Protein AF-A0A060BPU4-F1 (afdb_monomer)

Secondary structure (DSSP, 8-state):
-HHHHHHHGGGGGG--EEEEE---SSTHHHHHHHHHHHSTTTEEEEEPPP---S---

Nearest PDB structures (foldseek):
  6yny-assembly1_B2  TM=5.372E-01  e=3.460E+00  Tetrahymena thermophila
  5b3j-assembly2_B  TM=5.204E-01  e=6.102E+00  Xenopus laevis

pLDDT: mean 87.34, std 12.55, range [51.03, 96.81]

Structure (mmCIF, N/CA/C/O backbone):
data_AF-A0A060BPU4-F1
#
_entry.id   AF-A0A060BPU4-F1
#
loop_
_atom_site.group_PDB
_atom_site.id
_atom_site.type_symbol
_atom_site.label_atom_id
_atom_site.label_alt_id
_atom_site.label_comp_id
_atom_site.label_asym_id
_atom_site.label_entity_id
_atom_site.label_seq_id
_atom_site.pdbx_PDB_ins_code
_atom_site.Cartn_x
_atom_site.Cartn_y
_atom_site.Cartn_z
_atom_site.occupancy
_atom_site.B_iso_or_equiv
_atom_site.auth_seq_id
_atom_site.auth_comp_id
_atom_site.auth_asym_id
_atom_site.auth_atom_id
_atom_site.pdbx_PDB_model_num
ATOM 1 N N . MET A 1 1 ? 3.917 -7.832 -0.267 1.00 81.94 1 MET A N 1
ATOM 2 C CA . MET A 1 1 ? 3.453 -6.535 0.275 1.00 81.94 1 MET A CA 1
ATOM 3 C C . MET A 1 1 ? 2.249 -6.657 1.218 1.00 81.94 1 MET A C 1
ATOM 5 O O . MET A 1 1 ? 2.349 -6.204 2.352 1.00 81.94 1 MET A O 1
ATOM 9 N N . GLU A 1 2 ? 1.130 -7.274 0.812 1.00 85.50 2 GLU A N 1
ATOM 10 C CA . GLU A 1 2 ? -0.122 -7.259 1.604 1.00 85.50 2 GLU A CA 1
ATOM 11 C C . GLU A 1 2 ? 0.004 -7.758 3.054 1.00 85.50 2 GLU A C 1
ATOM 13 O O . GLU A 1 2 ? -0.594 -7.182 3.963 1.00 85.50 2 GLU A O 1
ATOM 18 N N . VAL A 1 3 ? 0.790 -8.813 3.292 1.00 88.06 3 VAL A N 1
ATOM 19 C CA . VAL A 1 3 ? 1.010 -9.368 4.641 1.00 88.06 3 VAL A CA 1
ATOM 20 C C . VAL A 1 3 ? 1.658 -8.336 5.576 1.00 88.06 3 VAL A C 1
ATOM 22 O O . VAL A 1 3 ? 1.271 -8.227 6.743 1.00 88.06 3 VAL A O 1
ATOM 25 N N . CYS A 1 4 ? 2.587 -7.527 5.059 1.00 88.50 4 CYS A N 1
ATOM 26 C CA . CYS A 1 4 ? 3.227 -6.454 5.819 1.00 88.50 4 CYS A CA 1
ATOM 27 C C . CYS A 1 4 ? 2.219 -5.347 6.150 1.00 88.50 4 CYS A C 1
ATOM 29 O O . CYS A 1 4 ? 2.091 -4.965 7.312 1.00 88.50 4 CYS A O 1
ATOM 31 N N . LEU A 1 5 ? 1.435 -4.901 5.160 1.00 88.88 5 LEU A N 1
ATOM 32 C CA . LEU A 1 5 ? 0.419 -3.858 5.352 1.00 88.88 5 LEU A CA 1
ATOM 33 C C . LEU A 1 5 ? -0.619 -4.255 6.405 1.00 88.88 5 LEU A C 1
ATOM 35 O O . LEU A 1 5 ? -0.946 -3.458 7.277 1.00 88.88 5 LEU A O 1
ATOM 39 N N . ARG A 1 6 ? -1.089 -5.509 6.395 1.00 88.75 6 ARG A N 1
ATOM 40 C CA . ARG A 1 6 ? -2.040 -6.015 7.404 1.00 88.75 6 ARG A CA 1
ATOM 41 C C . ARG A 1 6 ? -1.484 -5.983 8.826 1.00 88.75 6 ARG A C 1
ATOM 43 O O . ARG A 1 6 ? -2.257 -5.848 9.769 1.00 88.75 6 ARG A O 1
ATOM 50 N N . SER A 1 7 ? -0.172 -6.135 8.988 1.00 92.06 7 SER A N 1
ATOM 51 C CA . SER A 1 7 ? 0.468 -6.059 10.302 1.00 92.06 7 SER A CA 1
ATOM 52 C C . SER A 1 7 ? 0.596 -4.613 10.776 1.00 92.06 7 SER A C 1
ATOM 54 O O . SER A 1 7 ? 0.271 -4.332 11.925 1.00 92.06 7 SER A O 1
ATOM 56 N N . LEU A 1 8 ? 0.990 -3.701 9.882 1.00 90.69 8 LEU A N 1
ATOM 57 C CA . LEU A 1 8 ? 1.155 -2.276 10.190 1.00 90.69 8 LEU A CA 1
ATOM 58 C C . LEU A 1 8 ? -0.180 -1.572 10.465 1.00 90.69 8 LEU A C 1
ATOM 60 O O . LEU A 1 8 ? -0.269 -0.783 11.397 1.00 90.69 8 LEU A O 1
ATOM 64 N N . LEU A 1 9 ? -1.242 -1.921 9.731 1.00 91.38 9 LEU A N 1
ATOM 65 C CA . LEU A 1 9 ? -2.584 -1.353 9.921 1.00 91.38 9 LEU A CA 1
ATOM 66 C C . LEU A 1 9 ? -3.155 -1.575 11.332 1.00 91.38 9 LEU A C 1
ATOM 68 O O . LEU A 1 9 ? -4.076 -0.866 11.728 1.00 91.38 9 LEU A O 1
ATOM 72 N N . LYS A 1 10 ? -2.618 -2.525 12.110 1.00 92.94 10 LYS A N 1
ATOM 73 C CA . LYS A 1 10 ? -3.019 -2.728 13.512 1.00 92.94 10 LYS A CA 1
ATOM 74 C C . LYS A 1 10 ? -2.664 -1.544 14.414 1.00 92.94 10 LYS A C 1
ATOM 76 O O . LYS A 1 10 ? -3.282 -1.416 15.463 1.00 92.94 10 LYS A O 1
ATOM 81 N N . GLY A 1 11 ? -1.705 -0.704 14.014 1.00 89.38 11 GLY A N 1
ATOM 82 C CA . GLY A 1 11 ? -1.371 0.535 14.722 1.00 89.38 11 GLY A CA 1
ATOM 83 C C . GLY A 1 11 ? -2.455 1.615 14.622 1.00 89.38 11 GLY A C 1
ATOM 84 O O . GLY A 1 11 ? -2.434 2.563 15.396 1.00 89.38 11 GLY A O 1
ATOM 85 N N . G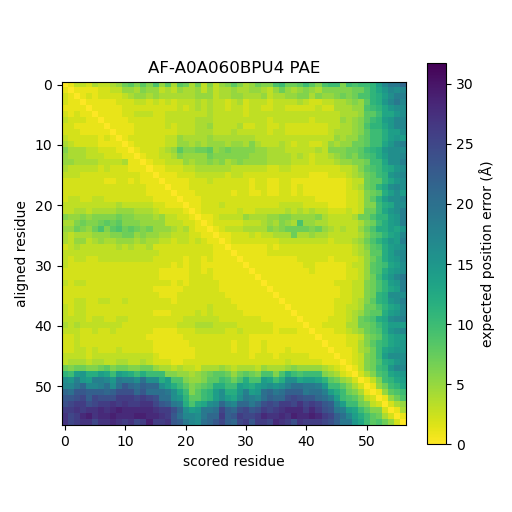LY A 1 12 ? -3.423 1.472 13.707 1.00 91.25 12 GLY A N 1
ATOM 86 C CA . GLY A 1 12 ? -4.537 2.412 13.575 1.00 91.25 12 GLY A CA 1
ATOM 87 C C . GLY A 1 12 ? -4.074 3.845 13.308 1.00 91.25 12 GLY A C 1
ATOM 88 O O . GLY A 1 12 ? -3.202 4.069 12.474 1.00 91.25 12 GLY A O 1
ATOM 89 N N . ASP A 1 13 ? -4.661 4.803 14.025 1.00 89.88 13 ASP A N 1
ATOM 90 C CA . ASP A 1 13 ? -4.376 6.236 13.872 1.00 89.88 13 ASP A CA 1
ATOM 91 C C . ASP A 1 13 ? -3.032 6.670 14.499 1.00 89.88 13 ASP A C 1
ATOM 93 O O . ASP A 1 13 ? -2.632 7.823 14.354 1.00 89.88 13 ASP A O 1
ATOM 97 N N . GLU A 1 14 ? -2.316 5.772 15.189 1.00 93.50 14 GLU A N 1
ATOM 98 C CA . GLU A 1 14 ? -0.988 6.061 15.760 1.00 93.50 14 GLU A CA 1
ATOM 99 C C . GLU A 1 14 ? 0.149 5.893 14.743 1.00 93.50 14 GLU A C 1
ATOM 101 O O . GLU A 1 14 ? 1.309 6.182 15.043 1.00 93.50 14 GLU A O 1
ATOM 106 N N . VAL A 1 15 ? -0.168 5.409 13.539 1.00 92.69 15 VAL A N 1
ATOM 107 C CA . VAL A 1 15 ? 0.810 5.150 12.484 1.00 92.69 15 VAL A CA 1
ATOM 108 C C . VAL A 1 15 ? 0.374 5.774 11.165 1.00 92.69 15 VAL A C 1
ATOM 110 O O . VAL A 1 15 ? -0.802 5.802 10.819 1.00 92.69 15 VAL A O 1
ATOM 113 N N . GLU A 1 16 ? 1.354 6.223 10.388 1.00 95.38 16 GLU A N 1
ATOM 114 C CA . GLU A 1 16 ? 1.183 6.590 8.986 1.00 95.38 16 GLU A CA 1
ATOM 115 C C . GLU A 1 16 ? 2.032 5.641 8.138 1.00 95.38 16 GLU A C 1
ATOM 117 O O . GLU A 1 16 ? 3.194 5.368 8.444 1.00 95.38 16 GLU A O 1
ATOM 122 N N . ILE A 1 17 ? 1.441 5.107 7.075 1.00 95.31 17 ILE A N 1
ATOM 123 C CA . ILE A 1 17 ? 2.063 4.152 6.167 1.00 95.31 17 ILE A CA 1
ATOM 124 C C . ILE A 1 17 ? 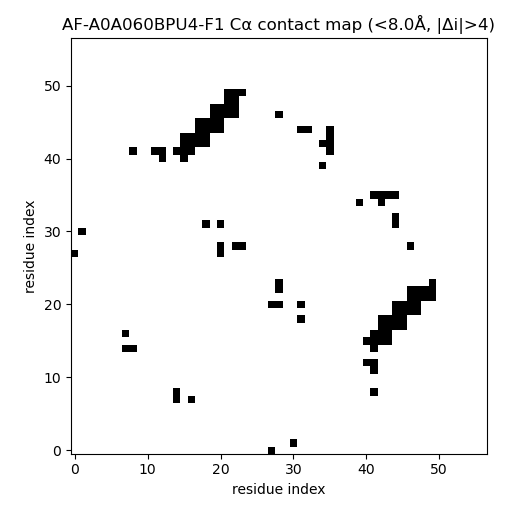2.242 4.843 4.819 1.00 95.31 17 ILE A C 1
ATOM 126 O O . ILE A 1 17 ? 1.277 5.103 4.102 1.00 95.31 17 ILE A O 1
ATOM 130 N N . ILE A 1 18 ? 3.494 5.104 4.456 1.00 95.50 18 ILE A N 1
ATOM 131 C CA . ILE A 1 18 ? 3.853 5.646 3.146 1.00 95.50 18 ILE A CA 1
ATOM 132 C C . ILE A 1 18 ? 4.422 4.505 2.309 1.00 95.50 18 ILE A C 1
ATOM 134 O O . ILE A 1 18 ? 5.472 3.950 2.629 1.00 95.50 18 ILE A O 1
ATOM 138 N N . ILE A 1 19 ? 3.706 4.141 1.250 1.00 94.50 19 ILE A N 1
ATOM 139 C CA . ILE A 1 19 ? 4.134 3.137 0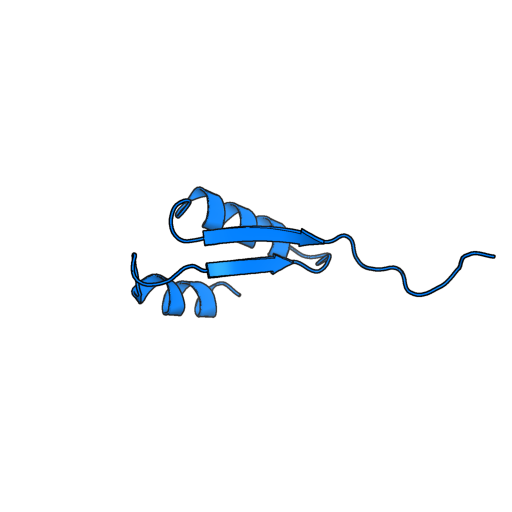.280 1.00 94.50 19 ILE A CA 1
ATOM 140 C C . ILE A 1 19 ? 4.819 3.876 -0.865 1.00 94.50 19 ILE A C 1
ATOM 142 O O . ILE A 1 19 ? 4.190 4.695 -1.532 1.00 94.50 19 ILE A O 1
ATOM 146 N N . VAL A 1 20 ? 6.100 3.590 -1.079 1.00 93.50 20 VAL A N 1
ATOM 147 C CA . VAL A 1 20 ? 6.863 4.099 -2.220 1.00 93.50 20 VAL A CA 1
ATOM 148 C C . VAL A 1 20 ? 7.023 2.958 -3.214 1.00 93.50 20 VAL A C 1
ATOM 150 O O . VAL A 1 20 ? 7.637 1.946 -2.890 1.00 93.50 20 VAL A O 1
ATOM 153 N N . ASP A 1 21 ? 6.430 3.118 -4.389 1.00 92.19 21 ASP A N 1
ATOM 154 C CA . ASP A 1 21 ? 6.574 2.215 -5.527 1.00 92.19 21 ASP A CA 1
ATOM 155 C C . ASP A 1 21 ? 7.608 2.810 -6.490 1.00 92.19 21 ASP A C 1
ATOM 157 O O . ASP A 1 21 ? 7.385 3.882 -7.050 1.00 92.19 21 ASP A O 1
ATOM 161 N N . ASP A 1 22 ? 8.751 2.149 -6.661 1.00 89.31 22 ASP A N 1
ATOM 162 C CA . ASP A 1 22 ? 9.904 2.605 -7.453 1.00 89.31 22 ASP A CA 1
ATOM 163 C C . ASP A 1 22 ? 9.832 2.194 -8.936 1.00 89.31 22 ASP A C 1
ATOM 165 O O . ASP A 1 22 ? 10.842 2.064 -9.635 1.00 89.31 22 ASP A O 1
ATOM 169 N N . GLY A 1 23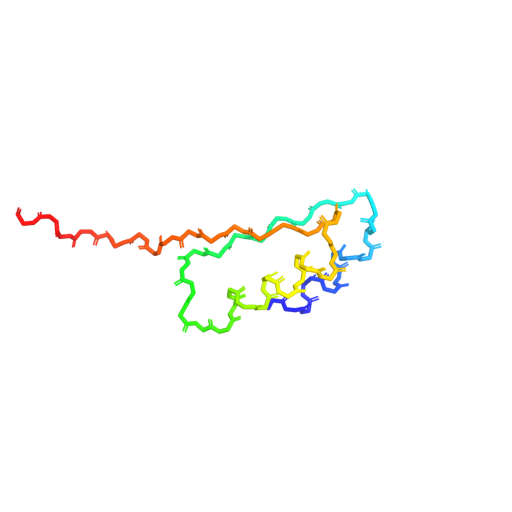 ? 8.607 2.031 -9.432 1.00 86.38 23 GLY A N 1
ATOM 170 C CA . GLY A 1 23 ? 8.321 1.664 -10.811 1.00 86.38 23 GLY A CA 1
ATOM 171 C C . GLY A 1 23 ? 8.231 0.156 -10.986 1.00 86.38 23 GLY A C 1
ATOM 172 O O . GLY A 1 23 ? 8.808 -0.406 -11.921 1.00 86.38 23 GLY A O 1
ATOM 173 N N . SER A 1 24 ? 7.503 -0.500 -10.080 1.00 88.00 24 SER A N 1
ATOM 174 C CA . SER A 1 24 ? 7.163 -1.910 -10.217 1.00 88.00 24 SER A CA 1
ATOM 175 C C . SER A 1 24 ? 6.467 -2.164 -11.557 1.00 88.00 24 SER A C 1
ATOM 177 O O . SER A 1 24 ? 5.616 -1.395 -12.001 1.00 88.00 24 SER A O 1
ATOM 179 N N . THR A 1 25 ? 6.817 -3.273 -12.208 1.00 88.31 25 THR A N 1
ATOM 180 C CA . THR A 1 25 ? 6.191 -3.711 -13.474 1.00 88.31 25 THR A CA 1
ATOM 181 C C . THR A 1 25 ? 5.064 -4.722 -13.258 1.00 88.31 25 THR A C 1
ATOM 183 O O . THR A 1 25 ? 4.434 -5.169 -14.215 1.00 88.31 25 THR A O 1
ATOM 186 N N . ASP A 1 26 ? 4.814 -5.083 -12.000 1.00 90.25 26 ASP A N 1
ATOM 187 C CA . ASP A 1 26 ? 3.753 -5.980 -11.569 1.00 90.25 26 ASP A CA 1
ATOM 188 C C . ASP A 1 26 ? 2.600 -5.207 -10.899 1.00 90.25 26 ASP A C 1
ATOM 190 O O . ASP A 1 26 ? 2.495 -3.983 -10.969 1.00 90.25 26 ASP A O 1
ATOM 194 N N . ASP A 1 27 ? 1.700 -5.934 -10.240 1.00 93.12 27 ASP A N 1
ATOM 195 C CA . ASP A 1 27 ? 0.512 -5.367 -9.599 1.00 93.12 27 ASP A CA 1
ATOM 196 C C . ASP A 1 27 ? 0.803 -4.521 -8.341 1.00 93.12 27 ASP A C 1
ATOM 198 O O . ASP A 1 27 ? -0.136 -4.015 -7.718 1.00 93.12 27 ASP A O 1
ATOM 202 N N . THR A 1 28 ? 2.065 -4.357 -7.931 1.00 92.38 28 THR A N 1
ATOM 203 C CA . THR A 1 28 ? 2.428 -3.684 -6.674 1.00 92.38 28 THR A CA 1
ATOM 204 C C . THR A 1 28 ? 1.868 -2.266 -6.593 1.00 92.38 28 THR A C 1
ATOM 206 O O . THR A 1 28 ? 1.232 -1.933 -5.588 1.00 92.38 28 THR A O 1
ATOM 209 N N . GLY A 1 29 ? 1.994 -1.466 -7.656 1.00 93.00 29 GLY A N 1
ATOM 210 C CA . GLY A 1 29 ? 1.446 -0.108 -7.688 1.00 93.00 29 GLY A CA 1
ATOM 211 C C . GLY A 1 29 ? -0.076 -0.088 -7.502 1.00 93.00 29 GLY A C 1
ATOM 212 O O . GLY A 1 29 ? -0.603 0.602 -6.630 1.00 93.00 29 GLY A O 1
ATOM 213 N N . ARG A 1 30 ? -0.789 -0.970 -8.212 1.00 94.25 30 ARG A N 1
ATOM 214 C CA . ARG A 1 30 ? -2.251 -1.110 -8.109 1.00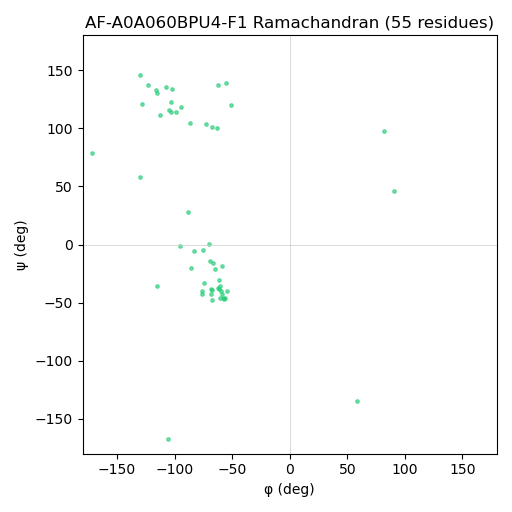 94.25 30 ARG A CA 1
ATOM 215 C C . ARG A 1 30 ? -2.703 -1.534 -6.708 1.00 94.25 30 ARG A C 1
ATOM 217 O O . ARG A 1 30 ? -3.757 -1.107 -6.227 1.00 94.25 30 ARG A O 1
ATOM 224 N N . ILE A 1 31 ? -1.945 -2.409 -6.048 1.00 94.50 31 ILE A N 1
ATOM 225 C CA . ILE A 1 31 ? -2.250 -2.819 -4.675 1.00 94.50 31 ILE A CA 1
ATOM 226 C C . ILE A 1 31 ? -2.021 -1.636 -3.725 1.00 94.50 31 ILE A C 1
ATOM 228 O O . ILE A 1 31 ? -2.875 -1.394 -2.872 1.00 94.50 31 ILE A O 1
ATOM 232 N N . ALA A 1 32 ? -0.938 -0.868 -3.886 1.00 94.88 32 ALA A N 1
ATOM 233 C CA . ALA A 1 32 ? -0.676 0.326 -3.080 1.00 94.88 32 ALA A CA 1
ATOM 234 C C . ALA A 1 32 ? -1.832 1.337 -3.173 1.00 94.88 32 ALA A C 1
ATOM 236 O O . ALA A 1 32 ? -2.370 1.751 -2.140 1.00 94.88 32 ALA A O 1
ATOM 237 N N . ASP A 1 33 ? -2.302 1.619 -4.391 1.00 95.81 33 ASP A N 1
ATOM 238 C CA . ASP A 1 33 ? -3.467 2.473 -4.642 1.00 95.81 33 ASP A CA 1
ATOM 239 C C . ASP A 1 33 ? -4.727 1.957 -3.945 1.00 95.81 33 ASP A C 1
ATOM 241 O O . ASP A 1 33 ? -5.446 2.708 -3.279 1.00 95.81 33 ASP A O 1
ATOM 245 N N . SER A 1 34 ? -5.001 0.649 -4.039 1.00 96.81 34 SER A N 1
ATOM 246 C CA . SER A 1 34 ? -6.175 0.065 -3.386 1.00 96.81 34 SER A CA 1
ATOM 247 C C . SER A 1 34 ? -6.149 0.255 -1.869 1.00 96.81 34 SER A C 1
ATOM 249 O O . SER A 1 34 ? -7.217 0.418 -1.271 1.00 96.81 34 SER A O 1
ATOM 251 N N . TYR A 1 35 ? -4.978 0.198 -1.237 1.00 95.50 35 TYR A N 1
ATOM 252 C CA . TYR A 1 35 ? -4.850 0.401 0.204 1.00 95.50 35 TYR A CA 1
ATOM 253 C C . TYR A 1 35 ? -4.950 1.879 0.587 1.00 95.50 35 TYR A C 1
ATOM 255 O O . TYR A 1 35 ? -5.639 2.184 1.561 1.00 95.50 35 TYR A O 1
ATOM 263 N N . ALA A 1 36 ? -4.361 2.787 -0.197 1.00 96.06 36 ALA A N 1
ATOM 264 C CA . ALA A 1 36 ? -4.526 4.229 -0.011 1.00 96.06 36 ALA A CA 1
ATOM 265 C C . ALA A 1 36 ? -6.003 4.652 -0.123 1.00 96.06 36 ALA A C 1
ATOM 267 O O . ALA A 1 36 ? -6.492 5.428 0.692 1.00 96.06 36 ALA A O 1
ATOM 268 N N . LEU A 1 37 ? -6.759 4.067 -1.059 1.00 96.44 37 LEU A N 1
ATOM 269 C CA . LEU A 1 37 ? -8.201 4.308 -1.196 1.00 96.44 37 LEU A CA 1
ATO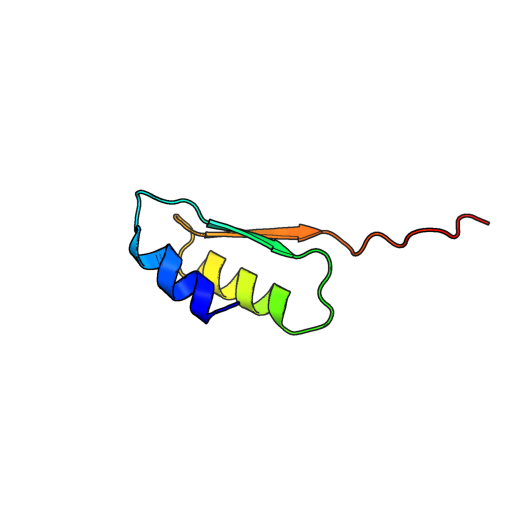M 270 C C . LEU A 1 37 ? -9.021 3.764 -0.020 1.00 96.44 37 LEU A C 1
ATOM 272 O O . LEU A 1 37 ? -9.985 4.397 0.407 1.00 96.44 37 LEU A O 1
ATOM 276 N N . LYS A 1 38 ? -8.668 2.582 0.499 1.00 95.38 38 LYS A N 1
ATOM 277 C CA . LYS A 1 38 ? -9.387 1.948 1.619 1.00 95.38 38 LYS A CA 1
ATOM 278 C C . LYS A 1 38 ? -9.092 2.616 2.960 1.00 95.38 38 LYS A C 1
ATOM 280 O O . LYS A 1 38 ? -9.971 2.660 3.816 1.00 95.38 38 LYS A O 1
ATOM 285 N N . PHE A 1 39 ? -7.876 3.126 3.143 1.00 95.25 39 PHE A N 1
ATOM 286 C CA . PHE A 1 39 ? -7.405 3.702 4.401 1.00 95.25 39 PHE A CA 1
ATOM 287 C C . PHE A 1 39 ? -6.773 5.089 4.186 1.00 95.25 39 PHE A C 1
ATOM 289 O O . PHE A 1 39 ? -5.625 5.295 4.570 1.00 95.25 39 PHE A O 1
ATOM 296 N N . PRO A 1 40 ? -7.500 6.075 3.630 1.00 94.56 40 PRO A N 1
ATOM 297 C CA . PRO A 1 40 ? -6.914 7.335 3.148 1.00 94.56 40 PRO A CA 1
ATOM 298 C C . PRO A 1 40 ? -6.331 8.236 4.244 1.00 94.56 40 PRO A C 1
ATOM 300 O O . PRO A 1 40 ? -5.591 9.169 3.951 1.00 94.56 40 PRO A O 1
ATOM 303 N N . LYS A 1 41 ? -6.671 7.982 5.513 1.00 94.81 41 LYS A N 1
ATOM 304 C CA . LYS A 1 41 ? -6.104 8.697 6.666 1.00 94.81 41 LYS A CA 1
ATOM 305 C C . LYS A 1 41 ? -4.789 8.098 7.167 1.00 94.81 41 LYS A C 1
ATOM 307 O O . LYS A 1 41 ? -4.056 8.784 7.863 1.00 94.81 41 LYS A O 1
ATOM 312 N N . ILE A 1 42 ? -4.525 6.837 6.826 1.00 95.38 42 ILE A N 1
ATOM 313 C CA . ILE A 1 42 ? -3.428 6.033 7.379 1.00 95.38 42 ILE A CA 1
ATOM 314 C C . ILE A 1 42 ? -2.415 5.691 6.284 1.00 95.38 42 ILE A C 1
ATOM 316 O O . ILE A 1 42 ? -1.222 5.643 6.550 1.00 95.38 42 ILE A O 1
ATOM 320 N N . VAL A 1 43 ? -2.866 5.453 5.049 1.00 96.75 43 VAL A N 1
ATOM 321 C CA . VAL A 1 43 ? -2.036 4.973 3.940 1.00 96.75 43 VAL A CA 1
ATOM 322 C C . VAL A 1 43 ? -1.955 6.016 2.830 1.00 96.75 43 VAL A C 1
ATOM 324 O O . VAL A 1 43 ? -2.978 6.485 2.332 1.00 96.75 43 VAL A O 1
ATOM 327 N N . LYS A 1 44 ? -0.731 6.311 2.386 1.00 96.62 44 LYS A N 1
ATOM 328 C CA . LYS A 1 44 ? -0.438 7.106 1.186 1.00 96.62 44 LYS A CA 1
ATOM 329 C C . LYS A 1 44 ? 0.433 6.296 0.231 1.00 96.62 44 LYS A C 1
ATOM 331 O O . LYS A 1 44 ? 1.385 5.657 0.670 1.00 96.62 44 LYS A O 1
ATOM 336 N N . ALA A 1 45 ? 0.119 6.345 -1.060 1.00 96.25 45 ALA A N 1
ATOM 337 C CA . ALA A 1 45 ? 0.919 5.733 -2.117 1.00 96.25 45 ALA A CA 1
ATOM 338 C C . ALA A 1 45 ? 1.645 6.821 -2.922 1.00 96.25 45 ALA A C 1
ATOM 340 O O . ALA A 1 45 ? 1.061 7.856 -3.247 1.00 96.25 45 ALA A O 1
ATOM 341 N N . ILE A 1 46 ? 2.927 6.599 -3.204 1.00 95.06 46 ILE A N 1
ATOM 342 C CA . ILE A 1 46 ? 3.775 7.463 -4.026 1.00 95.06 46 ILE A CA 1
ATOM 343 C C . ILE A 1 46 ? 4.420 6.583 -5.091 1.00 95.06 46 ILE A C 1
ATOM 345 O O . ILE A 1 46 ? 5.156 5.659 -4.754 1.00 95.06 46 ILE A O 1
ATOM 349 N N . HIS A 1 47 ? 4.182 6.903 -6.361 1.00 92.94 47 HIS A N 1
ATOM 350 C CA . HIS A 1 47 ? 4.780 6.197 -7.492 1.00 92.94 47 HIS A CA 1
ATOM 351 C C . HIS A 1 47 ? 5.911 7.031 -8.068 1.00 92.94 47 HIS A C 1
ATOM 353 O O . HIS A 1 47 ? 5.715 8.182 -8.468 1.00 92.94 47 HIS A O 1
ATOM 359 N N . GLN A 1 48 ? 7.097 6.446 -8.103 1.00 87.25 48 GLN A N 1
ATOM 360 C CA . GLN A 1 48 ? 8.248 7.005 -8.777 1.00 87.25 48 GLN A CA 1
ATOM 361 C C . GLN A 1 48 ? 8.427 6.275 -10.108 1.00 87.25 48 GLN A C 1
ATOM 363 O O . GLN A 1 48 ? 8.352 5.048 -10.153 1.00 87.25 48 GLN A O 1
ATOM 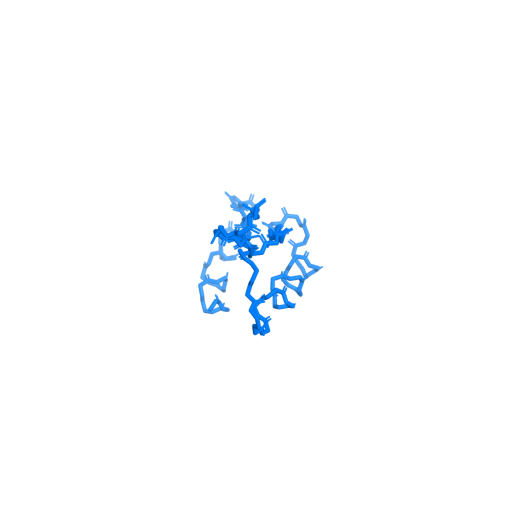368 N N . PRO A 1 49 ? 8.655 6.999 -11.213 1.00 74.50 49 PRO A N 1
ATOM 369 C CA . PRO A 1 49 ? 9.056 6.351 -12.450 1.00 74.50 49 PRO A CA 1
ATOM 370 C C . PRO A 1 49 ? 10.400 5.648 -12.230 1.00 74.50 49 PRO A C 1
ATOM 372 O O . PRO A 1 49 ? 11.299 6.234 -11.620 1.00 74.50 49 PRO A O 1
ATOM 375 N N . THR A 1 50 ? 10.549 4.418 -12.736 1.00 70.00 50 THR A N 1
ATOM 376 C CA . THR A 1 50 ? 11.820 3.686 -12.676 1.00 70.00 50 THR A CA 1
ATOM 377 C C . THR A 1 50 ? 12.927 4.586 -13.217 1.00 70.00 50 THR A C 1
ATOM 379 O O . THR A 1 50 ? 12.869 5.035 -14.367 1.00 70.00 50 THR A O 1
ATOM 382 N N . ALA A 1 51 ? 13.932 4.881 -12.393 1.00 61.28 51 ALA A N 1
ATOM 383 C CA . ALA A 1 51 ? 15.079 5.656 -12.834 1.00 61.28 51 ALA A CA 1
ATOM 384 C C . ALA A 1 51 ? 15.859 4.820 -13.855 1.00 61.28 51 ALA A C 1
ATOM 386 O O . ALA A 1 51 ? 16.608 3.910 -13.496 1.00 61.28 51 ALA A O 1
ATOM 387 N N . VAL A 1 52 ? 15.685 5.117 -15.144 1.00 59.75 52 VAL A N 1
ATOM 388 C CA . VAL A 1 52 ? 16.559 4.578 -16.186 1.00 59.75 52 VAL A CA 1
ATOM 389 C C . VAL A 1 52 ? 17.969 5.109 -15.921 1.00 59.75 52 VAL A C 1
ATOM 391 O O . VAL A 1 52 ? 18.290 6.267 -16.181 1.00 59.75 52 VAL A O 1
ATOM 394 N N . THR A 1 53 ? 18.826 4.284 -15.322 1.00 61.34 53 THR A N 1
ATOM 395 C CA . THR A 1 53 ? 20.242 4.625 -15.181 1.00 61.34 53 THR A CA 1
ATOM 396 C C . THR A 1 53 ? 20.889 4.490 -16.554 1.00 61.34 53 THR A C 1
ATOM 398 O O . THR A 1 53 ? 21.148 3.383 -17.009 1.00 61.34 53 THR A O 1
ATOM 401 N N . GLY A 1 54 ? 21.147 5.629 -17.198 1.0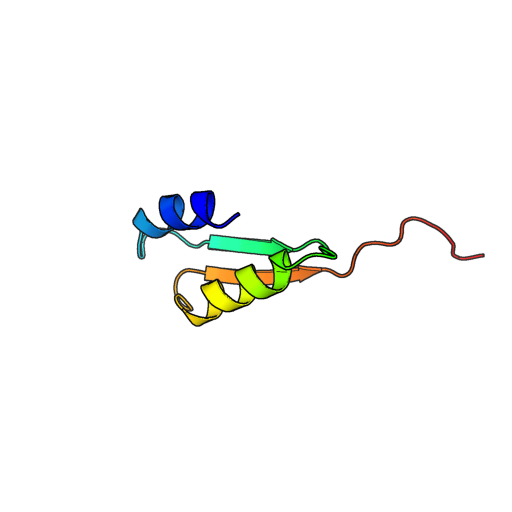0 59.84 54 GLY A N 1
ATOM 402 C CA . GLY A 1 54 ? 22.107 5.759 -18.294 1.00 59.84 54 GLY A CA 1
ATOM 403 C C . GLY A 1 54 ? 21.617 5.352 -19.684 1.00 59.84 54 GLY A C 1
ATOM 404 O O . GLY A 1 54 ? 21.741 4.202 -20.078 1.00 59.84 54 GLY A O 1
ATOM 405 N N . GLN A 1 55 ? 21.196 6.346 -20.466 1.00 51.41 55 GLN A N 1
ATOM 406 C CA . GLN A 1 55 ? 21.696 6.592 -21.828 1.00 51.41 55 GLN A CA 1
ATOM 407 C C . GLN A 1 55 ? 21.132 7.938 -22.306 1.00 51.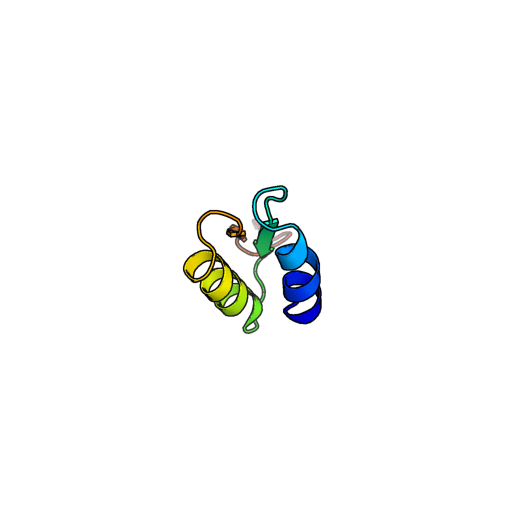41 55 GLN A C 1
ATOM 409 O O . GLN A 1 55 ? 20.157 8.012 -23.045 1.00 51.41 55 GLN A O 1
ATOM 414 N N . ALA A 1 56 ? 21.741 9.027 -21.837 1.00 51.03 56 ALA A N 1
ATOM 415 C CA . ALA A 1 56 ? 21.810 10.231 -22.651 1.00 51.03 56 ALA A CA 1
ATOM 416 C C . ALA A 1 56 ? 23.063 10.052 -23.517 1.00 51.03 56 ALA A C 1
ATOM 418 O O . ALA A 1 56 ? 24.178 10.045 -22.997 1.00 51.03 56 ALA A O 1
ATOM 419 N N . SER A 1 57 ? 22.828 9.733 -24.788 1.00 52.41 57 SER A N 1
ATOM 420 C CA . SER A 1 57 ? 23.816 9.667 -25.871 1.00 52.41 57 SER A CA 1
ATOM 421 C C . SER A 1 57 ? 24.560 10.980 -26.070 1.00 52.41 57 SER A C 1
ATOM 423 O O . SER A 1 57 ? 23.906 12.032 -25.889 1.00 52.41 57 SER A O 1
#

Sequence (57 aa):
MEVCLRSLLKGGDEVEIIIVDDGSTDDTGRIADSYALKFPKIVKAIHQPTAVTGQAS

Radius of gyration: 13.76 Å; Cα contacts (8 Å, |Δi|>4): 57; chains: 1; bounding box: 33×20×42 Å

Mean predicted aligned error: 5.85 Å

Foldseek 3Di:
DVVVVVVQCVCPLVAAAEAEAQADPDCSQVVLVVVCVVCVNRGDYHYHHNPPPDDPD

Solvent-accessible surface area (backbone atoms only — not comparable to full-atom values): 3606 Å² total; per-residue (Å²): 112,69,74,59,52,64,60,58,58,73,51,47,93,83,43,76,45,76,47,77,34,68,46,66,91,61,67,60,53,63,52,40,49,54,46,19,71,75,35,64,92,35,28,46,59,45,81,40,78,55,80,81,82,81,80,87,126